Protein AF-A0A810Q8U2-F1 (afdb_monomer)

pLDDT: mean 80.43, std 12.04, range [44.97, 94.19]

InterPro domains:
  IPR007387 TRAP transporter, small membrane protein DctQ [PTHR35011] (4-156)
  IPR055348 Tripartite ATP-independent periplasmic transporters, DctQ component [PF04290] (24-153)

Secondary structure (DSSP, 8-state):
-HHHHHHHHHHHHHHHHHHHHHHHHHHHHHHHHIIIIIS---HHHHHHHHHHHHHHHHHHHHHHHTTT-S---HHH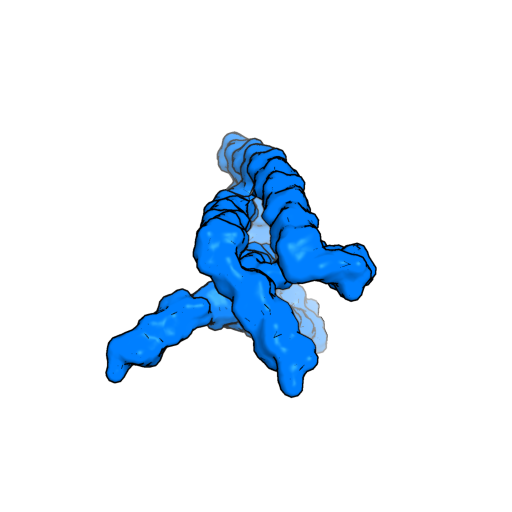HTTS-HHHHHHHHHHHHHHHHHHHHHHHHHHHHHHHHHHHTT-B-TTT--BTHHHHHHHHHHHHHHHHHHHHHHHHHHHHHHH-HHHHHHHHH--

Solvent-accessible surface area (backbone atoms only — not comparable to full-atom values): 9141 Å² total; per-residue (Å²): 111,70,68,60,53,54,54,45,67,76,41,41,45,52,52,51,19,51,49,31,48,50,51,28,52,52,39,52,50,51,37,52,50,35,36,75,74,70,69,45,74,56,69,57,43,56,58,52,29,51,46,28,46,54,52,18,53,44,35,36,48,46,46,42,54,75,72,65,65,60,86,67,65,58,80,69,35,75,84,41,58,70,69,54,34,51,51,53,49,46,52,52,46,52,52,52,40,53,55,37,53,54,52,24,53,53,37,47,52,52,29,51,49,32,56,76,69,65,41,51,39,93,78,77,58,43,65,49,31,64,68,46,48,50,52,28,52,36,35,52,53,42,41,53,50,46,52,52,49,43,54,52,54,52,49,41,65,73,69,47,55,62,58,56,57,51,56,64,76,76,105

Nearest PDB structures (foldseek):
  7qha-assembly1_A  TM=8.873E-01  e=3.840E-05  Photobacterium profundum SS9
  8thi-assembly1_A  TM=7.694E-01  e=7.760E-03  Haemophilus influenzae Rd KW20
  8yrj-assembly1_B  TM=4.077E-01  e=5.838E+00  Mus musculus
  6nf4-assembly1_B  TM=4.314E-01  e=6.795E+00  Danio rerio

Foldseek 3Di:
DVVVVVVCVLCVLVVLLVVLQVLLVVLVVVQVCCCPPVVDGDPVSVVSSVLSNLSSVLSVVLNCLLVVVPPQVVVVCVPDQLVVSLVSSLVVLVVLLVVLVVQLVVLVVVLVVLVVVQDADPPPRHRPSVSSVSSSVSSVSSSVSSVVVSVVSVVCVVVCVSVVVVVVVVD

Structure (mmCIF, N/CA/C/O backbone):
data_AF-A0A810Q8U2-F1
#
_entry.id   AF-A0A810Q8U2-F1
#
loop_
_atom_site.group_PDB
_atom_site.id
_atom_site.type_symbol
_atom_site.label_atom_id
_atom_site.label_alt_id
_atom_site.label_comp_id
_atom_site.label_asym_id
_atom_site.label_entity_id
_atom_site.label_seq_id
_atom_site.pdbx_PDB_ins_code
_atom_site.Cartn_x
_atom_site.Cartn_y
_atom_site.Cartn_z
_atom_site.occupancy
_atom_site.B_iso_or_equiv
_atom_site.auth_seq_id
_atom_site.auth_comp_id
_atom_site.auth_asym_id
_atom_site.auth_atom_id
_atom_site.pdbx_PDB_model_num
ATOM 1 N N . MET A 1 1 ? -6.753 -29.520 5.578 1.00 50.62 1 MET A N 1
ATOM 2 C CA . MET A 1 1 ? -6.646 -28.595 4.420 1.00 50.62 1 MET A CA 1
ATOM 3 C C . MET A 1 1 ? -7.327 -27.241 4.649 1.00 50.62 1 MET A C 1
ATOM 5 O O . MET A 1 1 ? -6.687 -26.239 4.369 1.00 50.62 1 MET A O 1
ATOM 9 N N . LYS A 1 2 ? -8.538 -27.168 5.237 1.00 53.41 2 LYS A N 1
ATOM 10 C CA . LYS A 1 2 ? -9.248 -25.891 5.503 1.00 53.41 2 LYS A CA 1
ATOM 11 C C . LYS A 1 2 ? -8.453 -24.863 6.339 1.00 53.41 2 LYS A C 1
ATOM 13 O O . LYS A 1 2 ? -8.452 -23.692 5.992 1.00 53.41 2 LYS A O 1
ATOM 18 N N . LYS A 1 3 ? -7.690 -25.304 7.355 1.00 60.44 3 LYS A N 1
ATOM 19 C CA . LYS A 1 3 ? -6.805 -24.426 8.159 1.00 60.44 3 LYS A CA 1
ATOM 20 C C . LYS A 1 3 ? -5.661 -23.787 7.354 1.00 60.44 3 LYS A C 1
ATOM 22 O O . LYS A 1 3 ? -5.371 -22.617 7.556 1.00 60.44 3 LYS A O 1
ATOM 27 N N . LYS A 1 4 ? -5.035 -24.532 6.428 1.00 59.62 4 LYS A N 1
ATOM 28 C CA . LYS A 1 4 ? -3.970 -23.985 5.562 1.00 59.62 4 LYS A CA 1
ATOM 29 C C . LYS A 1 4 ? -4.528 -22.965 4.575 1.00 59.62 4 LYS A C 1
ATOM 31 O O . LYS A 1 4 ? -3.870 -21.970 4.321 1.00 59.62 4 LYS A O 1
ATOM 36 N N . LEU A 1 5 ? -5.734 -23.206 4.058 1.00 60.91 5 LEU A N 1
ATOM 37 C CA . LEU A 1 5 ? -6.400 -22.288 3.138 1.00 60.91 5 LEU A CA 1
ATOM 38 C C . LEU A 1 5 ? -6.756 -20.967 3.835 1.00 60.91 5 LEU A C 1
ATOM 40 O O . LEU A 1 5 ? -6.447 -19.908 3.309 1.00 60.91 5 LEU A O 1
ATOM 44 N N . PHE A 1 6 ? -7.309 -21.034 5.051 1.00 61.59 6 PHE A N 1
ATOM 45 C CA . PHE A 1 6 ? -7.636 -19.851 5.856 1.00 61.59 6 PHE A CA 1
ATOM 46 C C . PHE A 1 6 ? -6.387 -19.020 6.196 1.00 61.59 6 PHE A C 1
ATOM 48 O O . PHE A 1 6 ? -6.375 -17.810 6.010 1.00 61.59 6 PHE A O 1
ATOM 55 N N . TRP A 1 7 ? -5.290 -19.687 6.567 1.00 61.69 7 TRP A N 1
ATOM 56 C CA . TRP A 1 7 ? -4.003 -19.033 6.824 1.00 61.69 7 TRP A CA 1
ATOM 57 C C . TRP A 1 7 ? -3.382 -18.394 5.570 1.00 61.69 7 TRP A C 1
ATOM 59 O O . TRP A 1 7 ? -2.712 -17.367 5.664 1.00 61.69 7 TRP A O 1
ATOM 69 N N . LEU A 1 8 ? -3.595 -18.991 4.392 1.00 61.19 8 LEU A N 1
ATOM 70 C CA . LEU A 1 8 ? -3.134 -18.447 3.113 1.00 61.19 8 LEU A CA 1
ATOM 71 C C . LEU A 1 8 ? -3.899 -17.180 2.735 1.00 61.19 8 LEU A C 1
ATOM 73 O O . LEU A 1 8 ? -3.271 -16.214 2.321 1.00 61.19 8 LEU A O 1
ATOM 77 N N . PHE A 1 9 ? -5.220 -17.164 2.927 1.00 64.19 9 PHE A N 1
ATOM 78 C CA . PHE A 1 9 ? -6.026 -15.956 2.745 1.00 64.19 9 PHE A CA 1
ATOM 79 C C . PHE A 1 9 ? -5.596 -14.846 3.711 1.00 64.19 9 PHE A C 1
ATOM 81 O O . PHE A 1 9 ? -5.416 -13.711 3.281 1.00 64.19 9 PHE A O 1
ATOM 88 N N . ASP A 1 10 ? -5.312 -15.185 4.971 1.00 69.75 10 ASP A N 1
ATOM 89 C CA . ASP A 1 10 ? -4.845 -14.216 5.965 1.00 69.75 10 ASP A CA 1
ATOM 90 C C . ASP A 1 10 ? -3.442 -13.657 5.685 1.00 69.75 10 ASP A C 1
ATOM 92 O O . ASP A 1 10 ? -3.095 -12.606 6.216 1.00 69.75 10 ASP A O 1
ATOM 96 N N . ASN A 1 11 ? -2.599 -14.327 4.899 1.00 78.31 11 ASN A N 1
ATOM 97 C CA . ASN A 1 11 ? -1.232 -13.865 4.612 1.00 78.31 11 ASN A CA 1
ATOM 98 C C . ASN A 1 11 ? -0.993 -13.579 3.128 1.00 78.31 11 ASN A C 1
ATOM 100 O O . ASN A 1 11 ? 0.148 -13.354 2.719 1.00 78.31 11 ASN A O 1
ATOM 104 N N . LEU A 1 12 ? -2.059 -13.560 2.327 1.00 83.94 12 LEU A N 1
ATOM 105 C CA . LEU A 1 12 ? -1.985 -13.388 0.882 1.00 83.94 12 LEU A CA 1
ATOM 106 C C . LEU A 1 12 ? -1.312 -12.065 0.506 1.00 83.94 12 LEU A C 1
ATOM 108 O O . LEU A 1 12 ? -0.487 -12.034 -0.399 1.00 83.94 12 LEU A O 1
ATOM 112 N N . GLU A 1 13 ? -1.620 -10.997 1.242 1.00 82.12 13 GLU A N 1
ATOM 113 C CA . GLU A 1 13 ? -1.027 -9.667 1.063 1.00 82.12 13 GLU A CA 1
ATOM 114 C C . GLU A 1 13 ? 0.500 -9.716 1.196 1.00 82.12 13 GLU A C 1
ATOM 116 O O . GLU A 1 13 ? 1.228 -9.291 0.302 1.00 82.12 13 GLU A O 1
ATOM 121 N N . TYR A 1 14 ? 1.007 -10.322 2.270 1.00 81.94 14 TYR A N 1
ATOM 122 C CA . TYR A 1 14 ? 2.447 -10.449 2.484 1.00 81.94 14 TYR A CA 1
ATOM 123 C C . TYR A 1 14 ? 3.108 -11.334 1.434 1.00 81.94 14 TYR A C 1
ATOM 125 O O . TYR A 1 14 ? 4.162 -10.976 0.914 1.00 81.94 14 TYR A O 1
ATOM 133 N N . LEU A 1 15 ? 2.481 -12.460 1.085 1.00 87.19 15 LEU A N 1
ATOM 134 C CA . LEU A 1 15 ? 3.018 -13.368 0.077 1.00 87.19 15 LEU A CA 1
ATOM 135 C C . LEU A 1 15 ? 3.116 -12.684 -1.293 1.00 87.19 15 LEU A C 1
ATOM 137 O O . LEU A 1 15 ? 4.135 -12.806 -1.970 1.00 87.19 15 LEU A O 1
ATOM 141 N N . LEU A 1 16 ? 2.085 -11.928 -1.674 1.00 87.75 16 LEU A N 1
ATOM 142 C CA . LEU A 1 16 ? 2.048 -11.188 -2.929 1.00 87.75 16 LEU A CA 1
ATOM 143 C C . LEU A 1 16 ? 3.085 -10.057 -2.940 1.00 87.75 16 LEU A C 1
ATOM 145 O O . LEU A 1 16 ? 3.810 -9.906 -3.921 1.00 87.75 16 LEU A O 1
ATOM 149 N N . SER A 1 17 ? 3.227 -9.324 -1.832 1.00 88.00 17 SER A N 1
ATOM 150 C CA . SER A 1 17 ? 4.271 -8.305 -1.676 1.00 88.00 17 SER A CA 1
ATOM 151 C C . SER A 1 17 ? 5.675 -8.905 -1.794 1.00 88.00 17 SER A C 1
ATOM 153 O O . SER A 1 17 ? 6.507 -8.374 -2.527 1.00 88.00 17 SER A O 1
ATOM 155 N N . MET A 1 18 ? 5.946 -10.023 -1.109 1.00 89.50 18 MET A N 1
ATOM 156 C CA . MET A 1 18 ? 7.235 -10.720 -1.182 1.00 89.50 18 MET A CA 1
ATOM 157 C C . MET A 1 18 ? 7.522 -11.227 -2.596 1.00 89.50 18 MET A C 1
ATOM 159 O O . MET A 1 18 ? 8.647 -11.101 -3.073 1.00 89.50 18 MET A O 1
ATOM 163 N N . PHE A 1 19 ? 6.509 -11.756 -3.284 1.00 92.56 19 PHE A N 1
ATOM 164 C CA . PHE A 1 19 ? 6.639 -12.205 -4.666 1.00 92.56 19 PHE A CA 1
ATOM 165 C C . PHE A 1 19 ? 6.993 -11.051 -5.614 1.00 92.56 19 PHE A C 1
ATOM 167 O O . PHE A 1 19 ? 7.955 -11.163 -6.372 1.00 92.56 19 PHE A O 1
ATOM 174 N N . CYS A 1 20 ? 6.279 -9.920 -5.538 1.00 91.50 20 CYS A N 1
ATOM 175 C CA . CYS A 1 20 ? 6.582 -8.731 -6.341 1.00 91.50 20 CYS A CA 1
ATOM 176 C C . CYS A 1 20 ? 8.002 -8.210 -6.084 1.00 91.50 20 CYS A C 1
ATOM 178 O O . CYS A 1 20 ? 8.726 -7.899 -7.030 1.00 91.50 20 CYS A O 1
ATOM 180 N N . MET A 1 21 ? 8.415 -8.157 -4.816 1.00 92.12 21 MET A N 1
ATOM 181 C CA . MET A 1 21 ? 9.736 -7.673 -4.415 1.00 92.12 21 MET A CA 1
ATOM 182 C C . MET A 1 21 ? 10.857 -8.618 -4.877 1.00 92.12 21 MET A C 1
ATOM 184 O O . MET A 1 21 ? 11.880 -8.167 -5.390 1.00 92.12 21 MET A O 1
ATOM 188 N N . GLY A 1 22 ? 10.646 -9.934 -4.774 1.00 93.69 22 GLY A N 1
ATOM 189 C CA . GLY A 1 22 ? 11.574 -10.941 -5.291 1.00 93.69 22 GLY A CA 1
ATOM 190 C C . GLY A 1 22 ? 11.712 -10.878 -6.813 1.00 93.69 22 GLY A C 1
ATOM 191 O O . GLY A 1 22 ? 12.827 -10.883 -7.331 1.00 93.69 22 GLY A O 1
ATOM 192 N N . LEU A 1 23 ? 10.594 -10.739 -7.532 1.00 94.19 23 LEU A N 1
ATOM 193 C CA . LEU A 1 23 ? 10.593 -10.609 -8.989 1.00 94.19 23 LEU A CA 1
ATOM 194 C C . LEU A 1 23 ? 11.337 -9.344 -9.444 1.00 94.19 23 LEU A C 1
ATOM 196 O O . LEU A 1 23 ? 12.164 -9.416 -10.351 1.00 94.19 23 LEU A O 1
ATOM 200 N N . MET A 1 24 ? 11.097 -8.209 -8.781 1.00 93.50 24 MET A N 1
ATOM 201 C CA . MET A 1 24 ? 11.831 -6.961 -9.010 1.00 93.50 24 MET A CA 1
ATOM 202 C C . MET A 1 24 ? 13.340 -7.160 -8.816 1.00 93.50 24 MET A C 1
ATOM 204 O O . MET A 1 24 ? 14.128 -6.770 -9.674 1.00 93.50 24 MET A O 1
ATOM 208 N N . MET A 1 25 ? 13.752 -7.801 -7.718 1.00 93.69 25 MET A N 1
ATOM 209 C CA . MET A 1 25 ? 15.166 -8.062 -7.442 1.00 93.69 25 MET A CA 1
ATOM 210 C C . MET A 1 25 ? 15.811 -8.917 -8.540 1.00 93.69 25 MET A C 1
ATOM 212 O O . MET A 1 25 ? 16.902 -8.592 -9.010 1.00 93.69 25 MET A O 1
ATOM 216 N N . CYS A 1 26 ? 15.128 -9.970 -8.996 1.00 94.12 26 CYS A N 1
ATOM 217 C CA . CYS A 1 26 ? 15.601 -10.799 -10.103 1.00 94.12 26 CYS A CA 1
ATOM 218 C C . CYS A 1 26 ? 15.738 -10.004 -11.409 1.00 94.12 26 CYS A C 1
ATOM 220 O O . CYS A 1 26 ? 16.747 -10.145 -12.096 1.00 94.12 26 CYS A O 1
ATOM 222 N N . LEU A 1 27 ? 14.764 -9.151 -11.746 1.00 92.56 27 LEU A N 1
ATOM 223 C CA . LEU A 1 27 ? 14.817 -8.317 -12.952 1.00 92.56 27 LEU A CA 1
ATOM 224 C C . LEU A 1 27 ? 15.995 -7.342 -12.924 1.00 92.56 27 LEU A C 1
ATOM 226 O O . LEU A 1 27 ? 16.733 -7.249 -13.904 1.00 92.56 27 LEU A O 1
ATOM 230 N N . LEU A 1 28 ? 16.212 -6.661 -11.796 1.00 91.31 28 LEU A N 1
ATOM 231 C CA . LEU A 1 28 ? 17.345 -5.749 -11.635 1.00 91.31 28 LEU A CA 1
ATOM 232 C C . LEU A 1 28 ? 18.683 -6.493 -11.679 1.00 91.31 28 LEU A C 1
ATOM 234 O O . LEU A 1 28 ? 19.641 -6.007 -12.277 1.00 91.31 28 LEU A O 1
ATOM 238 N N . PHE A 1 29 ? 18.750 -7.699 -11.114 1.00 92.44 29 PHE A N 1
ATOM 239 C CA . PHE A 1 29 ? 19.946 -8.533 -11.192 1.00 92.44 29 PHE A CA 1
ATOM 240 C C . PHE A 1 29 ? 20.267 -8.944 -12.636 1.00 92.44 29 PHE A C 1
ATOM 242 O O . PHE A 1 29 ? 21.410 -8.815 -13.079 1.00 92.44 29 PHE A O 1
ATOM 249 N N . ILE A 1 30 ? 19.253 -9.355 -13.405 1.00 91.19 30 ILE A N 1
ATOM 250 C CA . ILE A 1 30 ? 19.393 -9.647 -14.839 1.00 91.19 30 ILE A CA 1
ATOM 251 C C . ILE A 1 30 ? 19.845 -8.396 -15.599 1.00 91.19 30 ILE A C 1
ATOM 253 O O . ILE A 1 30 ? 20.724 -8.490 -16.452 1.00 91.19 30 ILE A O 1
ATOM 257 N N . GLN A 1 31 ? 19.301 -7.221 -15.277 1.00 90.62 31 GLN A N 1
ATOM 258 C CA . GLN A 1 31 ? 19.694 -5.958 -15.904 1.00 90.62 31 GLN A CA 1
ATOM 259 C C . GLN A 1 31 ? 21.169 -5.621 -15.648 1.00 90.62 31 GLN A C 1
ATOM 261 O O . GLN A 1 31 ? 21.877 -5.213 -16.570 1.00 90.62 31 GLN A O 1
ATOM 266 N N . VAL A 1 32 ? 21.648 -5.827 -14.418 1.00 91.50 32 VAL A N 1
ATOM 267 C CA . VAL A 1 32 ? 23.060 -5.654 -14.051 1.00 91.50 32 VAL A CA 1
ATOM 268 C C . VAL A 1 32 ? 23.935 -6.621 -14.850 1.00 91.50 32 VAL A C 1
ATOM 270 O O . VAL A 1 32 ? 24.866 -6.178 -15.519 1.00 91.50 32 VAL A O 1
ATOM 273 N N . ILE A 1 33 ? 23.607 -7.917 -14.873 1.00 92.44 33 ILE A N 1
ATOM 274 C CA . ILE A 1 33 ? 24.361 -8.911 -15.658 1.00 92.44 33 ILE A CA 1
ATOM 275 C C . ILE A 1 33 ? 24.372 -8.540 -17.143 1.00 92.44 33 ILE A C 1
ATOM 277 O O . ILE A 1 33 ? 25.435 -8.525 -17.759 1.00 92.44 33 ILE A O 1
ATOM 281 N N . SER A 1 34 ? 23.214 -8.198 -17.711 1.00 89.62 34 SER A N 1
ATOM 282 C CA . SER A 1 34 ? 23.074 -7.772 -19.107 1.00 89.62 34 SER A CA 1
ATOM 283 C C . SER A 1 34 ? 24.035 -6.632 -19.437 1.00 89.62 34 SER A C 1
ATOM 285 O O . SER A 1 34 ? 24.764 -6.681 -20.427 1.00 89.62 34 SER A O 1
ATOM 287 N N . ARG A 1 35 ? 24.093 -5.629 -18.558 1.00 89.50 35 ARG A N 1
ATOM 288 C CA . ARG A 1 35 ? 24.918 -4.441 -18.752 1.00 89.50 35 ARG A CA 1
ATOM 289 C C . ARG A 1 35 ? 26.413 -4.746 -18.707 1.00 89.50 35 ARG A C 1
ATOM 291 O O . ARG A 1 35 ? 27.146 -4.227 -19.542 1.00 89.50 35 ARG A O 1
ATOM 298 N N . TYR A 1 36 ? 26.861 -5.555 -17.747 1.00 91.12 36 TYR A N 1
ATOM 299 C CA . TYR A 1 36 ? 28.291 -5.814 -17.542 1.00 91.12 36 TYR A CA 1
ATOM 300 C C . TYR A 1 36 ? 28.843 -6.948 -18.412 1.00 91.12 36 TYR A C 1
ATOM 302 O O . TYR A 1 36 ? 30.006 -6.892 -18.796 1.00 91.12 36 TYR A O 1
ATOM 310 N N . VAL A 1 37 ? 28.033 -7.959 -18.739 1.00 90.81 37 VAL A N 1
ATOM 311 C CA . VAL A 1 37 ? 28.469 -9.124 -19.529 1.00 90.81 37 VAL A CA 1
ATOM 312 C C . VAL A 1 37 ? 28.208 -8.921 -21.017 1.00 90.81 37 VAL A C 1
ATOM 314 O O . VAL A 1 37 ? 29.069 -9.222 -21.837 1.00 90.81 37 VAL A O 1
ATOM 317 N N . PHE A 1 38 ? 27.033 -8.401 -21.379 1.00 87.19 38 PHE A N 1
ATOM 318 C CA . PHE A 1 38 ? 26.613 -8.289 -22.777 1.00 87.19 38 PHE A CA 1
ATOM 319 C C . PHE A 1 38 ? 26.748 -6.869 -23.346 1.00 87.19 38 PHE A C 1
ATOM 321 O O . PHE A 1 38 ? 26.563 -6.667 -24.544 1.00 87.19 38 PHE A O 1
ATOM 328 N N . GLY A 1 39 ? 27.062 -5.878 -22.506 1.00 85.88 39 GLY A N 1
ATOM 329 C CA . GLY A 1 39 ? 27.298 -4.495 -22.928 1.00 85.88 39 GLY A CA 1
ATOM 330 C C . GLY A 1 39 ? 26.041 -3.708 -23.320 1.00 85.88 39 GLY A C 1
ATOM 331 O O . GLY A 1 39 ? 26.162 -2.557 -23.733 1.00 85.88 39 GLY A O 1
ATOM 332 N N . TYR A 1 40 ? 24.839 -4.278 -23.171 1.00 82.56 40 TYR A N 1
ATOM 333 C CA . TYR A 1 40 ? 23.568 -3.591 -23.427 1.00 82.56 40 TYR A CA 1
ATOM 334 C C . TYR A 1 40 ? 22.663 -3.577 -22.188 1.00 82.56 40 TYR A C 1
ATOM 336 O O . TYR A 1 40 ? 22.639 -4.512 -21.384 1.00 82.56 40 TYR A O 1
ATOM 344 N N . SER A 1 41 ? 21.898 -2.493 -22.036 1.00 81.31 41 SER A N 1
ATOM 345 C CA . SER A 1 41 ? 20.926 -2.310 -20.952 1.00 81.31 41 SER A CA 1
ATOM 346 C C . SER A 1 41 ? 19.516 -2.645 -21.432 1.00 81.31 41 SER A C 1
ATOM 348 O O . SER A 1 41 ? 19.069 -2.140 -22.462 1.00 81.31 41 SER A O 1
ATOM 350 N N . LEU A 1 42 ? 18.792 -3.455 -20.661 1.00 83.69 42 LEU A N 1
ATOM 351 C CA . LEU A 1 42 ? 17.380 -3.736 -20.897 1.00 83.69 42 LEU A CA 1
ATOM 352 C C . LEU A 1 42 ? 16.523 -2.625 -20.277 1.00 83.69 42 LEU A C 1
ATOM 354 O O . LEU A 1 42 ? 16.120 -2.708 -19.128 1.00 83.69 42 LEU A O 1
ATOM 358 N N . ALA A 1 43 ? 16.221 -1.569 -21.029 1.00 82.94 43 ALA A N 1
ATOM 359 C CA . ALA A 1 43 ? 15.478 -0.425 -20.485 1.00 82.94 43 ALA A CA 1
ATOM 360 C C . ALA A 1 43 ? 14.073 -0.805 -19.951 1.00 82.94 43 ALA A C 1
ATOM 362 O O . ALA A 1 43 ? 13.579 -0.217 -18.993 1.00 82.94 43 ALA A O 1
ATOM 363 N N . PHE A 1 44 ? 13.442 -1.843 -20.515 1.00 83.81 44 PHE A N 1
ATOM 364 C CA . PHE A 1 44 ? 12.129 -2.312 -20.062 1.00 83.81 44 PHE A CA 1
ATOM 365 C C . PHE A 1 44 ? 12.149 -2.920 -18.647 1.00 83.81 44 PHE A C 1
ATOM 367 O O . PHE A 1 44 ? 11.127 -2.886 -17.961 1.00 83.81 44 PHE A O 1
ATOM 374 N N . THR A 1 45 ? 13.278 -3.485 -18.192 1.00 86.88 45 THR A N 1
ATOM 375 C CA . THR A 1 45 ? 13.349 -4.114 -16.862 1.00 86.88 45 THR A CA 1
ATOM 376 C C . THR A 1 45 ? 13.273 -3.073 -15.758 1.00 86.88 45 THR A C 1
ATOM 378 O O . THR A 1 45 ? 12.707 -3.357 -14.705 1.00 86.88 45 THR A O 1
ATOM 381 N N . GLU A 1 46 ? 13.773 -1.863 -16.007 1.00 85.31 46 GLU A N 1
ATOM 382 C CA . GLU A 1 46 ? 13.690 -0.739 -15.075 1.00 85.31 46 GLU A CA 1
ATOM 383 C C . GLU A 1 46 ? 12.234 -0.299 -14.868 1.00 85.31 46 GLU A C 1
ATOM 385 O O . GLU A 1 46 ? 11.768 -0.217 -13.732 1.00 85.31 46 GLU A O 1
ATOM 390 N N . GLU A 1 47 ? 11.470 -0.124 -15.951 1.00 86.06 47 GLU A N 1
ATOM 391 C CA . GLU A 1 47 ? 10.050 0.247 -15.863 1.00 86.06 47 GLU A CA 1
ATOM 392 C C . GLU A 1 47 ? 9.216 -0.807 -15.128 1.00 86.06 47 GLU A C 1
ATOM 394 O O . GLU A 1 47 ? 8.423 -0.472 -14.245 1.00 86.06 47 GLU A O 1
ATOM 399 N N . ILE A 1 48 ? 9.405 -2.090 -15.458 1.00 89.19 48 ILE A N 1
ATOM 400 C CA . ILE A 1 48 ? 8.679 -3.184 -14.800 1.00 89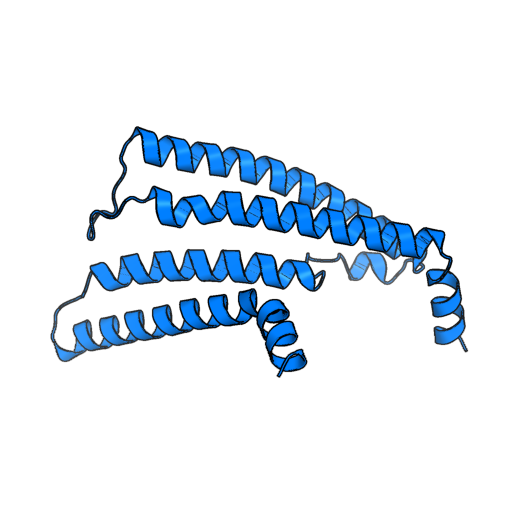.19 48 ILE A CA 1
ATOM 401 C C . ILE A 1 48 ? 9.064 -3.268 -13.320 1.00 89.19 48 ILE A C 1
ATOM 403 O O . ILE A 1 48 ? 8.197 -3.479 -12.473 1.00 89.19 48 ILE A O 1
ATOM 407 N N . SER A 1 49 ? 10.339 -3.055 -12.991 1.00 90.25 49 SER A N 1
ATOM 408 C CA . SER A 1 49 ? 10.815 -3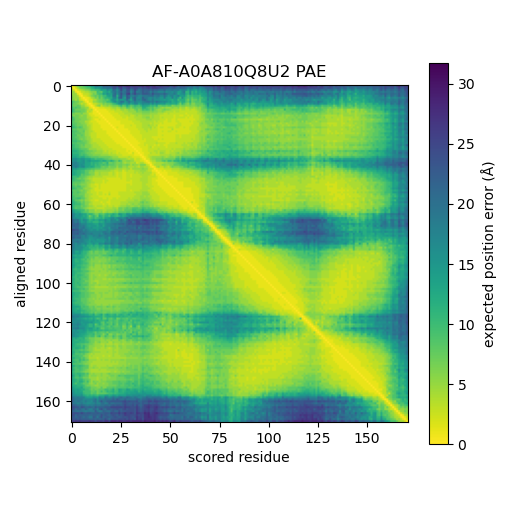.058 -11.606 1.00 90.25 49 SER A CA 1
ATOM 409 C C . SER A 1 49 ? 10.157 -1.956 -10.779 1.00 90.25 49 SER A C 1
ATOM 411 O O . SER A 1 49 ? 9.726 -2.221 -9.660 1.00 90.25 49 SER A O 1
ATOM 413 N N . VAL A 1 50 ? 9.994 -0.751 -11.333 1.00 88.75 50 VAL A N 1
ATOM 414 C CA . VAL A 1 50 ? 9.274 0.346 -10.663 1.00 88.75 50 VAL A CA 1
ATOM 415 C C . VAL A 1 50 ? 7.795 0.004 -10.465 1.00 88.75 50 VAL A C 1
ATOM 417 O O . VAL A 1 50 ? 7.244 0.251 -9.393 1.00 88.75 50 VAL A O 1
ATOM 420 N N . ILE A 1 51 ? 7.144 -0.608 -11.457 1.00 89.19 51 ILE A N 1
ATOM 421 C CA . ILE A 1 51 ? 5.745 -1.046 -11.337 1.00 89.19 51 ILE A CA 1
ATOM 422 C C . ILE A 1 51 ? 5.590 -2.090 -10.223 1.00 89.19 51 ILE A C 1
ATOM 424 O O . ILE A 1 51 ? 4.714 -1.958 -9.368 1.00 89.19 51 ILE A O 1
ATOM 428 N N . LEU A 1 52 ? 6.457 -3.105 -10.197 1.00 90.25 52 LEU A N 1
ATOM 429 C CA . LEU A 1 52 ? 6.463 -4.134 -9.156 1.00 90.25 52 LEU A CA 1
ATOM 430 C C . LEU A 1 52 ? 6.768 -3.552 -7.776 1.00 90.25 52 LEU A C 1
ATOM 432 O O . LEU A 1 52 ? 6.160 -3.974 -6.792 1.00 90.25 52 LEU A O 1
ATOM 436 N N . PHE A 1 53 ? 7.659 -2.561 -7.706 1.00 90.62 53 PHE A N 1
ATOM 437 C CA . PHE A 1 53 ? 7.959 -1.847 -6.474 1.00 90.62 53 PHE A CA 1
ATOM 438 C C . PHE A 1 53 ? 6.715 -1.147 -5.923 1.00 90.62 53 PHE A C 1
ATOM 440 O O . PHE A 1 53 ? 6.339 -1.405 -4.781 1.00 90.62 53 PHE A O 1
ATOM 447 N N . ILE A 1 54 ? 6.024 -0.347 -6.744 1.00 90.12 54 ILE A N 1
ATOM 448 C CA . ILE A 1 54 ? 4.776 0.332 -6.360 1.00 90.12 54 ILE A CA 1
ATOM 449 C C . ILE A 1 54 ? 3.756 -0.687 -5.839 1.00 90.12 54 ILE A C 1
ATOM 451 O O . ILE A 1 54 ? 3.227 -0.518 -4.742 1.00 90.12 54 ILE A O 1
ATOM 455 N N . LEU A 1 55 ? 3.526 -1.778 -6.579 1.00 90.00 55 LEU A N 1
ATOM 456 C CA . LEU A 1 55 ? 2.613 -2.845 -6.156 1.00 90.00 55 LEU A CA 1
ATOM 457 C C . LEU A 1 55 ? 3.010 -3.419 -4.790 1.00 90.00 55 LEU A C 1
ATOM 459 O O . LEU A 1 55 ? 2.170 -3.505 -3.896 1.00 90.00 55 LEU A O 1
ATOM 463 N N . SER A 1 56 ? 4.288 -3.760 -4.607 1.00 90.00 56 SER A N 1
ATOM 464 C CA . SER A 1 56 ? 4.788 -4.330 -3.352 1.00 90.00 56 SER A CA 1
ATOM 465 C C . SER A 1 56 ? 4.609 -3.381 -2.164 1.00 90.00 56 SER A C 1
ATOM 467 O O . SER A 1 56 ? 4.131 -3.805 -1.117 1.00 90.00 56 SER A O 1
ATOM 469 N N . VAL A 1 57 ? 4.889 -2.085 -2.330 1.00 89.56 57 VAL A N 1
ATOM 470 C CA . VAL A 1 57 ? 4.758 -1.084 -1.262 1.00 89.56 57 VAL A CA 1
ATOM 471 C C . VAL A 1 57 ? 3.307 -0.933 -0.819 1.00 89.56 57 VAL A C 1
ATOM 473 O O . VAL A 1 57 ? 3.035 -0.967 0.378 1.00 89.56 57 VAL A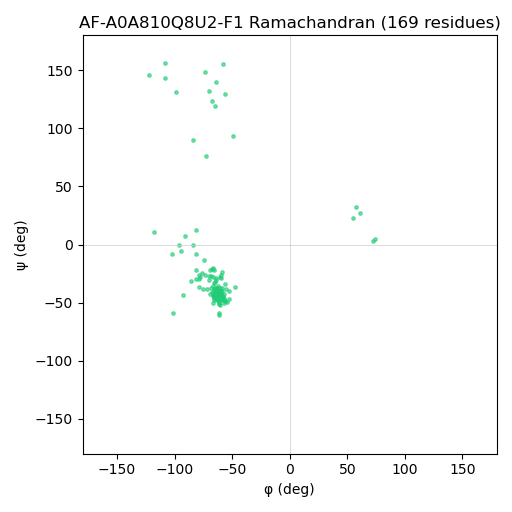 O 1
ATOM 476 N N . TYR A 1 58 ? 2.361 -0.810 -1.753 1.00 88.25 58 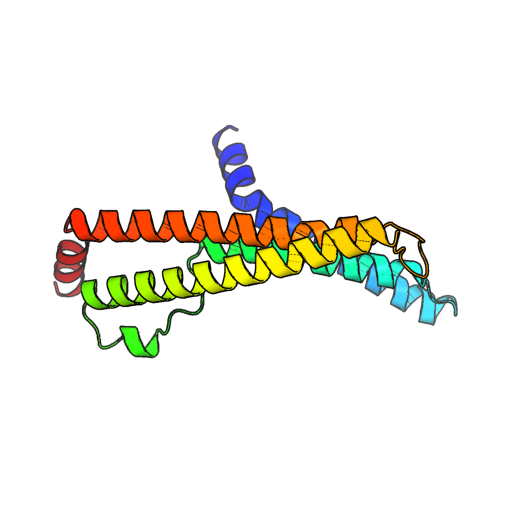TYR A N 1
ATOM 477 C CA . TYR A 1 58 ? 0.952 -0.622 -1.397 1.00 88.25 58 TYR A CA 1
ATOM 478 C C . TYR A 1 58 ? 0.311 -1.890 -0.828 1.00 88.25 58 TYR A C 1
ATOM 480 O O . TYR A 1 58 ? -0.445 -1.810 0.139 1.00 88.25 58 TYR A O 1
ATOM 488 N N . ILE A 1 59 ? 0.650 -3.064 -1.362 1.00 87.88 59 ILE A N 1
ATOM 489 C CA . ILE A 1 59 ? 0.194 -4.343 -0.802 1.00 87.88 59 ILE A CA 1
ATOM 490 C C . ILE A 1 59 ? 0.788 -4.552 0.599 1.00 87.88 59 ILE A C 1
ATOM 492 O O . ILE A 1 59 ? 0.075 -4.928 1.532 1.00 87.88 59 ILE A O 1
ATOM 496 N N . GLY A 1 60 ? 2.078 -4.256 0.769 1.00 85.25 60 GLY A N 1
ATOM 497 C CA . GLY A 1 60 ? 2.761 -4.296 2.057 1.00 85.25 60 GLY A CA 1
ATOM 498 C C . GLY A 1 60 ? 2.161 -3.320 3.068 1.00 85.25 60 GLY A C 1
ATOM 499 O O . GLY A 1 60 ? 1.971 -3.693 4.223 1.00 85.25 60 GLY A O 1
ATOM 500 N N . ALA A 1 61 ? 1.790 -2.111 2.639 1.00 84.56 61 ALA A N 1
ATOM 501 C CA . ALA A 1 61 ? 1.130 -1.115 3.481 1.00 84.56 61 ALA A CA 1
ATOM 502 C C . ALA A 1 61 ? -0.240 -1.600 3.977 1.00 84.56 61 ALA A C 1
ATOM 504 O O . ALA A 1 61 ? -0.509 -1.523 5.174 1.00 84.56 61 ALA A O 1
ATOM 505 N N . ILE A 1 62 ? -1.065 -2.185 3.096 1.00 83.94 62 ILE A N 1
ATOM 506 C CA . ILE A 1 62 ? -2.344 -2.806 3.484 1.00 83.94 62 ILE A CA 1
ATOM 507 C C . ILE A 1 62 ? -2.107 -3.871 4.565 1.00 83.94 62 ILE A C 1
ATOM 509 O O . ILE A 1 62 ? -2.785 -3.870 5.597 1.00 83.94 62 ILE A O 1
ATOM 513 N N . GLY A 1 63 ? -1.128 -4.760 4.354 1.00 80.38 63 GLY A N 1
ATOM 514 C CA . GLY A 1 63 ? -0.745 -5.789 5.324 1.00 80.38 63 GLY A CA 1
ATOM 515 C C . GLY A 1 63 ? -0.254 -5.204 6.655 1.00 80.38 63 GLY A C 1
ATOM 516 O O . GLY A 1 63 ? -0.701 -5.633 7.717 1.00 80.38 63 GLY A O 1
ATOM 517 N N . GLY A 1 64 ? 0.616 -4.192 6.611 1.00 75.88 64 GLY A N 1
ATOM 518 C CA . GLY A 1 64 ? 1.187 -3.508 7.777 1.00 75.88 64 GLY A CA 1
ATOM 519 C C . GLY A 1 64 ? 0.138 -2.828 8.657 1.00 75.88 64 GLY A C 1
ATOM 520 O O . GLY A 1 64 ? 0.180 -2.970 9.881 1.00 75.88 64 GLY A O 1
ATOM 521 N N . THR A 1 65 ? -0.870 -2.196 8.047 1.00 73.69 65 THR A N 1
ATOM 522 C CA . THR A 1 65 ? -2.015 -1.616 8.766 1.00 73.69 65 THR A CA 1
ATOM 523 C C . THR A 1 65 ? -2.733 -2.649 9.639 1.00 73.69 65 THR A C 1
ATOM 525 O O . THR A 1 65 ? -3.155 -2.321 10.744 1.00 73.69 65 THR A O 1
ATOM 528 N N . ARG A 1 66 ? -2.804 -3.925 9.222 1.00 65.94 66 ARG A N 1
ATOM 529 C CA . ARG A 1 66 ? -3.457 -4.991 10.010 1.00 65.94 66 ARG A CA 1
ATOM 530 C C . ARG A 1 66 ? -2.822 -5.206 11.383 1.00 65.94 66 ARG A C 1
ATOM 532 O O . ARG A 1 66 ? -3.482 -5.686 12.296 1.00 65.94 66 ARG A O 1
ATOM 539 N N . ARG A 1 67 ? -1.532 -4.907 11.530 1.00 63.19 67 ARG A N 1
ATOM 540 C CA . ARG A 1 67 ? -0.800 -5.104 12.787 1.00 63.19 67 ARG A CA 1
ATOM 541 C C . ARG A 1 67 ? -0.831 -3.873 13.693 1.00 63.19 67 ARG A C 1
ATOM 543 O O . ARG A 1 67 ? -0.114 -3.856 14.686 1.00 63.19 67 ARG A O 1
ATOM 550 N N . GLY A 1 68 ? -1.610 -2.844 13.345 1.00 61.09 68 GLY A N 1
ATOM 551 C CA . GLY A 1 68 ? -1.637 -1.590 14.099 1.00 61.09 68 GLY A CA 1
ATOM 552 C C . GLY A 1 68 ? -0.276 -0.889 14.121 1.00 61.09 68 GLY A C 1
ATOM 553 O O . GLY A 1 68 ? 0.019 -0.171 15.068 1.00 61.09 68 GLY A O 1
ATOM 554 N N . GLN A 1 69 ? 0.563 -1.118 13.099 1.00 57.12 69 GLN A N 1
ATOM 555 C CA . GLN A 1 69 ? 1.903 -0.530 12.965 1.00 57.12 69 GLN A CA 1
ATOM 556 C C . GLN A 1 69 ? 1.884 0.901 12.410 1.00 57.12 69 GLN A C 1
ATOM 558 O O . GLN A 1 69 ? 2.929 1.434 12.036 1.00 57.12 69 GLN A O 1
ATOM 563 N N . HIS A 1 70 ? 0.716 1.548 12.349 1.00 61.59 70 HIS A N 1
ATOM 564 C CA . HIS A 1 70 ? 0.700 3.004 12.255 1.00 61.59 70 HIS A CA 1
ATOM 565 C C . HIS A 1 70 ? 1.484 3.529 13.450 1.00 61.59 70 HIS A C 1
ATOM 567 O O . HIS A 1 70 ? 1.270 3.032 14.550 1.00 61.59 70 HIS A O 1
ATOM 573 N N . LEU A 1 71 ? 2.442 4.433 13.213 1.00 52.19 71 LEU A N 1
ATOM 574 C CA . LEU A 1 71 ? 3.348 4.966 14.232 1.00 52.19 71 LEU A CA 1
ATOM 575 C C . LEU A 1 71 ? 2.540 5.429 15.448 1.00 52.19 71 LEU A C 1
ATOM 577 O O . LEU A 1 71 ? 2.036 6.551 15.487 1.00 52.19 71 LEU A O 1
ATOM 581 N N . LYS A 1 72 ? 2.397 4.539 16.432 1.00 58.12 72 LYS A N 1
ATOM 582 C CA . LYS A 1 72 ? 1.847 4.876 17.731 1.00 58.12 72 LYS A CA 1
ATOM 583 C C . LYS A 1 72 ? 2.903 5.744 18.374 1.00 58.12 72 LYS A C 1
ATOM 585 O O . LYS A 1 72 ? 4.090 5.416 18.334 1.00 58.12 72 LYS A O 1
ATOM 590 N N . ILE A 1 73 ? 2.491 6.871 18.933 1.00 56.75 73 ILE A N 1
ATOM 591 C CA . ILE A 1 73 ? 3.397 7.700 19.715 1.00 56.75 73 ILE A CA 1
ATOM 592 C C . ILE A 1 73 ? 3.619 6.954 21.037 1.00 56.75 73 ILE A C 1
ATOM 594 O O . ILE A 1 73 ? 3.024 7.301 22.052 1.00 56.75 73 ILE A O 1
ATOM 598 N N . GLU A 1 74 ? 4.438 5.895 21.003 1.00 60.06 74 GLU A N 1
ATOM 599 C CA . GLU A 1 74 ? 4.721 5.022 22.150 1.00 60.06 74 GLU A CA 1
ATOM 600 C C . GLU A 1 74 ? 5.163 5.858 23.352 1.00 60.06 74 GLU A C 1
ATOM 602 O O . GLU A 1 74 ? 4.671 5.665 24.459 1.00 60.06 74 GLU A O 1
ATOM 607 N N . ILE A 1 75 ? 5.978 6.888 23.100 1.00 60.12 75 ILE A N 1
ATOM 608 C CA . ILE A 1 75 ? 6.503 7.815 24.110 1.00 60.12 75 ILE A CA 1
ATOM 609 C C . ILE A 1 75 ? 5.385 8.542 24.873 1.00 60.12 75 ILE A C 1
ATOM 611 O O . ILE A 1 75 ? 5.509 8.764 26.075 1.00 60.12 75 ILE A O 1
ATOM 615 N N . LEU A 1 76 ? 4.293 8.915 24.198 1.00 59.75 76 LEU A N 1
ATOM 616 C CA . LEU A 1 76 ? 3.186 9.633 24.833 1.00 59.75 76 LEU A CA 1
ATOM 617 C C . LEU A 1 76 ? 2.262 8.667 25.583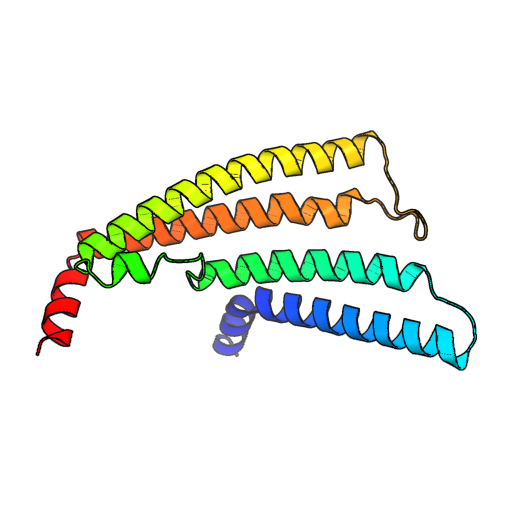 1.00 59.75 76 LEU A C 1
ATOM 619 O O . LEU A 1 76 ? 1.675 9.042 26.590 1.00 59.75 76 LEU A O 1
ATOM 623 N N . THR A 1 77 ? 2.159 7.415 25.130 1.00 61.97 77 THR A N 1
ATOM 624 C CA . THR A 1 77 ? 1.317 6.393 25.764 1.00 61.97 77 THR A CA 1
ATOM 625 C C . THR A 1 77 ? 1.940 5.763 27.009 1.00 61.97 77 THR A C 1
ATOM 627 O O . THR A 1 77 ? 1.189 5.361 27.891 1.00 61.97 77 THR A O 1
ATOM 630 N N . THR A 1 78 ? 3.272 5.733 27.145 1.00 65.00 78 THR A N 1
ATOM 631 C CA . THR A 1 78 ? 3.959 5.111 28.300 1.00 65.00 78 THR A CA 1
ATOM 632 C C . THR A 1 78 ? 3.582 5.737 29.648 1.00 65.00 78 THR A C 1
ATOM 634 O O . THR A 1 78 ? 3.637 5.064 30.671 1.00 65.00 78 THR A O 1
ATOM 637 N N . PHE A 1 79 ? 3.164 7.007 29.667 1.00 66.12 79 PHE A N 1
ATOM 638 C CA . PHE A 1 79 ? 2.762 7.715 30.890 1.00 66.12 79 PHE A CA 1
ATOM 639 C C . PHE A 1 79 ? 1.244 7.720 31.144 1.00 66.12 79 PHE A C 1
ATOM 641 O O . PHE A 1 79 ? 0.792 8.301 32.129 1.00 66.12 79 PHE A O 1
ATOM 648 N N . LEU A 1 80 ? 0.441 7.117 30.260 1.00 70.56 80 LEU A N 1
ATOM 649 C CA . LEU A 1 80 ? -1.022 7.110 30.350 1.00 70.56 80 LEU A CA 1
ATOM 650 C C . LEU A 1 80 ? -1.547 5.724 30.748 1.00 70.56 80 LEU A C 1
ATOM 652 O O . LEU A 1 80 ? -1.066 4.707 30.255 1.00 70.56 80 LEU A O 1
ATOM 656 N N . ASN A 1 81 ? -2.615 5.690 31.555 1.00 76.62 81 ASN A N 1
ATOM 657 C CA . ASN A 1 81 ? -3.381 4.464 31.826 1.00 76.62 81 ASN A CA 1
ATOM 658 C C . ASN A 1 81 ? -3.938 3.856 30.525 1.00 76.62 81 ASN A C 1
ATOM 660 O O . ASN A 1 81 ? -4.230 4.587 29.575 1.00 76.62 81 ASN A O 1
ATOM 664 N N . LYS A 1 82 ? -4.197 2.537 30.506 1.00 72.19 82 LYS A N 1
ATOM 665 C CA . LYS A 1 82 ? -4.693 1.782 29.328 1.00 72.19 82 LYS A CA 1
ATOM 666 C C . LYS A 1 82 ? -5.882 2.445 28.606 1.00 72.19 82 LYS A C 1
ATOM 668 O O . LYS A 1 82 ? -5.948 2.462 27.375 1.00 72.19 82 LYS A O 1
ATOM 673 N N . LYS A 1 83 ? -6.795 3.081 29.355 1.00 74.62 83 LYS A N 1
ATOM 674 C CA . LYS A 1 83 ? -7.915 3.867 28.796 1.00 74.62 83 LYS A CA 1
ATOM 675 C C . LYS A 1 83 ? -7.450 5.108 28.023 1.00 74.62 83 LYS A C 1
ATOM 677 O O . LYS A 1 83 ? -7.931 5.350 26.921 1.00 74.62 83 LYS A O 1
ATOM 682 N N . GLY A 1 84 ? -6.501 5.867 28.572 1.00 76.62 84 GLY A N 1
ATOM 683 C CA . GLY A 1 84 ? -5.916 7.038 27.914 1.00 76.62 84 GLY A CA 1
ATOM 684 C C . GLY A 1 84 ? -5.129 6.663 26.658 1.00 76.62 84 GLY A C 1
ATOM 685 O O . GLY A 1 84 ? -5.273 7.323 25.633 1.00 76.62 84 GLY A O 1
ATOM 686 N N . GLN A 1 85 ? -4.386 5.551 26.701 1.00 76.06 85 GLN A N 1
ATOM 687 C CA . GLN A 1 85 ? -3.679 5.022 25.529 1.00 76.06 85 GLN A CA 1
ATOM 688 C C . GLN A 1 85 ? -4.645 4.682 24.388 1.00 76.06 85 GLN A C 1
ATOM 690 O O . GLN A 1 85 ? -4.415 5.071 23.245 1.00 76.06 85 GLN A O 1
ATOM 695 N N . THR A 1 86 ? -5.765 4.026 24.713 1.00 77.50 86 THR A N 1
ATOM 696 C CA . THR A 1 86 ? -6.789 3.661 23.723 1.00 77.50 86 THR A CA 1
ATOM 697 C C . THR A 1 86 ? -7.447 4.902 23.109 1.00 77.50 86 THR A C 1
ATOM 699 O O . THR A 1 86 ? -7.647 4.964 21.901 1.00 77.50 86 THR A O 1
ATOM 702 N N . VAL A 1 87 ? -7.741 5.937 23.906 1.00 81.06 87 VAL A N 1
ATOM 703 C CA . VAL A 1 87 ? -8.306 7.198 23.387 1.00 81.06 87 VAL A CA 1
ATOM 704 C C . VAL A 1 87 ? -7.322 7.914 22.457 1.00 81.06 87 VAL A C 1
ATOM 706 O O . VAL A 1 87 ? -7.722 8.371 21.385 1.00 81.06 87 VAL A O 1
ATOM 709 N N . CYS A 1 88 ? -6.040 7.985 22.827 1.00 80.81 88 CYS A N 1
ATOM 710 C CA . CYS A 1 88 ? -5.003 8.543 21.959 1.00 80.81 88 CYS A CA 1
ATOM 711 C C . CYS A 1 88 ? -4.881 7.764 20.645 1.00 80.81 88 CYS A C 1
ATOM 713 O O . CYS A 1 88 ? -4.784 8.384 19.589 1.00 80.81 88 CYS A O 1
ATOM 715 N N . GLN A 1 89 ? -4.940 6.431 20.697 1.00 79.88 89 GLN A N 1
ATOM 716 C CA . GLN A 1 89 ? -4.884 5.594 19.503 1.00 79.88 89 GLN A CA 1
ATOM 717 C C . GLN A 1 89 ? -6.085 5.851 18.578 1.00 79.88 89 GLN A C 1
ATOM 719 O O . GLN A 1 89 ? -5.879 6.133 17.401 1.00 79.88 89 GLN A O 1
ATOM 724 N N . ILE A 1 90 ? -7.313 5.890 19.110 1.00 82.69 90 ILE A N 1
ATOM 725 C CA . ILE A 1 90 ? -8.519 6.226 18.331 1.00 82.69 90 ILE A CA 1
ATOM 726 C C . ILE A 1 90 ? -8.391 7.607 17.672 1.00 82.69 90 ILE A C 1
ATOM 728 O O . ILE A 1 90 ? -8.766 7.775 16.511 1.00 82.69 90 ILE A O 1
ATOM 732 N N . LEU A 1 91 ? -7.864 8.605 18.391 1.00 84.62 91 LEU A N 1
ATOM 733 C CA . LEU A 1 91 ? -7.676 9.949 17.842 1.00 84.62 91 LEU A CA 1
ATOM 734 C C . LEU A 1 91 ? -6.646 9.956 16.704 1.00 84.62 91 LEU A C 1
ATOM 736 O O . LEU A 1 91 ? -6.889 10.568 15.664 1.00 84.62 91 LEU A O 1
ATOM 740 N N . SER A 1 92 ? -5.519 9.263 16.879 1.00 83.06 92 SER A N 1
ATOM 741 C CA . SER A 1 92 ? -4.515 9.094 15.827 1.00 83.06 92 SER A CA 1
ATOM 742 C C . SER A 1 92 ? -5.102 8.400 14.600 1.00 83.06 92 SER A C 1
ATOM 744 O O . SER A 1 92 ? -4.938 8.906 13.490 1.00 83.06 92 SER A O 1
ATOM 746 N N . ASP A 1 93 ? -5.843 7.308 14.785 1.00 84.12 93 ASP A N 1
ATOM 747 C CA . ASP A 1 93 ? -6.490 6.580 13.691 1.00 84.12 93 ASP A CA 1
ATOM 748 C C . ASP A 1 93 ? -7.494 7.477 12.948 1.00 84.12 93 ASP A C 1
ATOM 750 O O . ASP A 1 93 ? -7.527 7.497 11.718 1.00 84.12 93 ASP A O 1
ATOM 754 N N . LEU A 1 94 ? -8.257 8.308 13.664 1.00 86.88 94 LEU A N 1
ATOM 755 C CA . LEU A 1 94 ? -9.183 9.264 13.054 1.00 86.88 94 LEU A CA 1
ATOM 756 C C . LEU A 1 94 ? -8.457 10.293 12.170 1.00 86.88 94 LEU A C 1
ATOM 758 O O . LEU A 1 94 ? -8.887 10.557 11.045 1.00 86.88 94 LEU A O 1
ATOM 762 N N . VAL A 1 95 ? -7.334 10.843 12.644 1.00 88.25 95 VAL A N 1
ATOM 763 C CA . VAL A 1 95 ? -6.497 11.762 11.852 1.00 88.25 95 VAL A CA 1
ATOM 764 C C . VAL A 1 95 ? -5.948 11.056 10.612 1.00 88.25 95 VAL A C 1
ATOM 766 O O . VAL A 1 95 ? -6.003 11.611 9.512 1.00 88.25 95 VAL A O 1
ATOM 769 N N . PHE A 1 96 ? -5.475 9.817 10.755 1.00 86.69 96 PHE A N 1
ATOM 770 C CA . PHE A 1 96 ? -4.994 9.026 9.626 1.00 86.69 96 PHE A CA 1
ATOM 771 C C . PHE A 1 96 ? -6.093 8.748 8.594 1.00 86.69 96 PHE A C 1
ATOM 773 O O . PHE A 1 96 ? -5.805 8.824 7.401 1.00 86.69 96 PHE A O 1
ATOM 780 N N . ILE A 1 97 ? -7.340 8.489 9.007 1.00 88.56 97 ILE A N 1
ATOM 781 C CA . ILE A 1 97 ? -8.475 8.335 8.080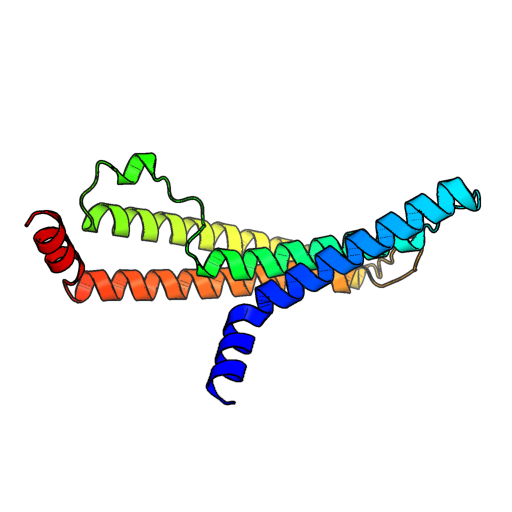 1.00 88.56 97 ILE A CA 1
ATOM 782 C C . ILE A 1 97 ? -8.683 9.617 7.271 1.00 88.56 97 ILE A C 1
ATOM 784 O O . ILE A 1 97 ? -8.830 9.548 6.053 1.00 88.56 97 ILE A O 1
ATOM 788 N N . VAL A 1 98 ? -8.662 10.789 7.912 1.00 90.69 98 VAL A N 1
ATOM 789 C CA . VAL A 1 98 ? -8.848 12.073 7.212 1.00 90.69 98 VAL A CA 1
ATOM 790 C C . VAL A 1 98 ? -7.754 12.290 6.167 1.00 90.69 98 VAL A C 1
ATOM 792 O O . VAL A 1 98 ? -8.052 12.595 5.010 1.00 90.69 98 VAL A O 1
ATOM 795 N N . VAL A 1 99 ? -6.491 12.081 6.550 1.00 90.25 99 VAL A N 1
ATOM 796 C CA . VAL A 1 99 ? -5.345 12.200 5.636 1.00 90.25 99 VAL A CA 1
ATOM 797 C C . VAL A 1 99 ? -5.451 11.193 4.491 1.00 90.25 99 VAL A C 1
ATOM 799 O O . VAL A 1 99 ? -5.220 11.543 3.333 1.00 90.25 99 VAL A O 1
ATOM 802 N N . ASN A 1 100 ? -5.837 9.953 4.790 1.00 90.25 100 ASN A N 1
ATOM 803 C CA . ASN A 1 100 ? -5.985 8.898 3.798 1.00 90.25 100 ASN A CA 1
ATOM 804 C C . ASN A 1 100 ? -7.110 9.216 2.796 1.00 90.25 100 ASN A C 1
ATOM 806 O O . ASN A 1 100 ? -6.884 9.134 1.590 1.00 90.25 100 ASN A O 1
ATOM 810 N N . CYS A 1 101 ? -8.269 9.688 3.262 1.00 90.19 101 CYS A N 1
ATOM 811 C CA . CYS A 1 101 ? -9.364 10.140 2.402 1.00 90.19 101 CYS A CA 1
ATOM 812 C C . CYS A 1 101 ? -8.934 11.285 1.473 1.00 90.19 101 CYS A C 1
ATOM 814 O O . CYS A 1 101 ? -9.214 11.241 0.272 1.00 90.19 101 CYS A O 1
ATOM 816 N N . PHE A 1 102 ? -8.213 12.282 1.998 1.00 92.44 102 PHE A N 1
ATOM 817 C CA . PHE A 1 102 ? -7.676 13.381 1.192 1.00 92.44 102 PHE A CA 1
ATOM 818 C C . PHE A 1 102 ? -6.703 12.875 0.115 1.00 92.44 102 PHE A C 1
ATOM 820 O O . PHE A 1 102 ? -6.824 13.222 -1.063 1.00 92.44 102 PHE A O 1
ATOM 827 N N . LEU A 1 103 ? -5.775 11.994 0.496 1.00 91.25 103 LEU A N 1
ATOM 828 C CA . LEU A 1 103 ? -4.801 11.420 -0.428 1.00 91.25 103 LEU A CA 1
ATOM 829 C C . LEU A 1 103 ? -5.464 10.515 -1.477 1.00 91.25 103 LEU A C 1
ATOM 831 O O . LEU A 1 103 ? -5.049 10.509 -2.637 1.00 91.25 103 LEU A O 1
ATOM 835 N N . SER A 1 104 ? -6.515 9.785 -1.100 1.00 91.94 104 SER A N 1
ATOM 836 C CA . SER A 1 104 ? -7.291 8.937 -2.006 1.00 91.94 104 SER A CA 1
ATOM 837 C C . SER A 1 104 ? -7.994 9.770 -3.076 1.00 91.94 104 SER A C 1
ATOM 839 O O . SER A 1 104 ? -7.964 9.401 -4.249 1.00 91.94 104 SER A O 1
ATOM 841 N N . TYR A 1 105 ? -8.570 10.916 -2.701 1.00 91.62 105 TYR A N 1
ATOM 842 C CA . TYR A 1 105 ? -9.180 11.843 -3.655 1.00 91.62 105 TYR A CA 1
ATOM 843 C C . TYR A 1 105 ? -8.153 12.374 -4.666 1.00 91.62 105 TYR A C 1
ATOM 845 O O . TYR A 1 105 ? -8.357 12.258 -5.876 1.00 91.62 105 TYR A O 1
ATOM 853 N N . GLY A 1 106 ? -7.006 12.870 -4.185 1.00 92.19 106 GLY A N 1
ATOM 854 C CA . GLY A 1 106 ? -5.926 13.337 -5.063 1.00 92.19 106 GLY A CA 1
ATOM 855 C C . GLY A 1 106 ? -5.400 12.232 -5.984 1.00 92.19 106 GLY A C 1
ATOM 856 O O . GLY A 1 106 ? -5.199 12.447 -7.179 1.00 92.19 106 GLY A O 1
ATOM 857 N N . SER A 1 107 ? -5.258 11.013 -5.462 1.00 90.31 107 SER A N 1
ATOM 858 C CA . SER A 1 107 ? -4.815 9.851 -6.240 1.00 90.31 107 SER A CA 1
ATOM 859 C C . SER A 1 107 ? -5.818 9.472 -7.333 1.00 90.31 107 SER A C 1
ATOM 861 O O . SER A 1 107 ? -5.421 9.159 -8.454 1.00 90.31 107 SER A O 1
ATOM 863 N N . PHE A 1 108 ? -7.120 9.550 -7.050 1.00 92.44 108 PHE A N 1
ATOM 864 C CA . PHE A 1 108 ? -8.163 9.309 -8.046 1.00 92.44 108 PHE A CA 1
ATOM 865 C C . PHE A 1 108 ? -8.128 10.354 -9.172 1.00 92.44 108 PHE A C 1
ATOM 867 O O . PHE A 1 108 ? -8.253 10.012 -10.351 1.00 92.44 108 PHE A O 1
ATOM 874 N N . GLN A 1 109 ? -7.871 11.621 -8.835 1.00 91.56 109 GLN A N 1
ATOM 875 C CA . GLN A 1 109 ? -7.694 12.684 -9.825 1.00 91.56 109 GLN A CA 1
ATOM 876 C C . GLN A 1 109 ? -6.464 12.440 -10.715 1.00 91.56 109 GLN A C 1
ATOM 878 O O . GLN A 1 109 ? -6.518 12.622 -11.929 1.00 91.56 109 GLN A O 1
ATOM 883 N N . VAL A 1 110 ? -5.359 11.955 -10.145 1.00 88.94 110 VAL A N 1
ATOM 884 C CA . VAL A 1 110 ? -4.169 11.585 -10.927 1.00 88.94 110 VAL A CA 1
ATOM 885 C C . VAL A 1 110 ? -4.481 10.450 -11.902 1.00 88.94 110 VAL A C 1
ATOM 887 O O . VAL A 1 110 ? -4.149 10.549 -13.082 1.00 88.94 110 VAL A O 1
ATOM 890 N N . VAL A 1 111 ? -5.150 9.389 -11.448 1.00 90.75 111 VAL A N 1
ATOM 891 C CA . VAL A 1 111 ? -5.498 8.237 -12.298 1.00 90.75 111 VAL A CA 1
ATOM 892 C C . VAL A 1 111 ? -6.437 8.645 -13.432 1.00 90.75 111 VAL A C 1
ATOM 894 O O . VAL A 1 111 ? -6.224 8.259 -14.581 1.00 90.75 111 VAL A O 1
ATOM 897 N N . THR A 1 112 ? -7.444 9.466 -13.137 1.00 88.56 112 THR A N 1
ATOM 898 C CA . THR A 1 112 ? -8.377 9.975 -14.153 1.00 88.56 112 THR A CA 1
ATOM 899 C C . THR A 1 112 ? -7.691 10.900 -15.156 1.00 88.56 112 THR A C 1
ATOM 901 O O . THR A 1 112 ? -7.968 10.784 -16.348 1.00 88.56 112 THR A O 1
ATOM 904 N N . ASN A 1 113 ? -6.746 11.743 -14.732 1.00 87.12 113 ASN A N 1
ATOM 905 C CA . ASN A 1 113 ? -5.929 12.544 -15.647 1.00 87.12 113 ASN A CA 1
ATOM 906 C C . ASN A 1 113 ? -5.056 11.656 -16.548 1.00 87.12 113 ASN A C 1
ATOM 908 O O . ASN A 1 113 ? -5.007 11.858 -17.759 1.00 87.12 113 ASN A O 1
ATOM 912 N N . LEU A 1 114 ? -4.404 10.632 -15.986 1.00 87.50 114 LEU A N 1
ATOM 913 C CA . LEU A 1 114 ? -3.592 9.683 -16.759 1.00 87.50 114 LEU A CA 1
ATOM 914 C C . LEU A 1 114 ? -4.418 8.936 -17.816 1.00 87.50 114 LEU A C 1
ATOM 916 O O . LEU A 1 114 ? -3.918 8.700 -18.916 1.00 87.50 114 LEU A O 1
ATOM 920 N N . LEU A 1 115 ? -5.669 8.595 -17.490 1.00 87.00 115 LEU A N 1
ATOM 921 C CA . LEU A 1 115 ? -6.632 8.009 -18.422 1.00 87.00 115 LEU A CA 1
ATOM 922 C C . LEU A 1 115 ? -7.033 8.994 -19.527 1.00 87.00 115 LEU A C 1
ATOM 924 O O . LEU A 1 115 ? -6.950 8.640 -20.699 1.00 87.00 115 LEU A O 1
ATOM 928 N N . HIS A 1 116 ? -7.418 10.224 -19.170 1.00 85.50 116 HIS A N 1
ATOM 929 C CA . HIS A 1 116 ? -7.862 11.240 -20.135 1.00 85.50 116 HIS A CA 1
ATOM 930 C C . HIS A 1 116 ? -6.773 11.620 -21.139 1.00 85.50 116 HIS A C 1
ATOM 932 O O . HIS A 1 116 ? -7.051 11.742 -22.328 1.00 85.50 116 HIS A O 1
ATOM 938 N N . TYR A 1 117 ? -5.530 11.780 -20.681 1.00 83.31 117 TYR A N 1
ATOM 939 C CA . TYR A 1 117 ? -4.404 12.126 -21.551 1.00 83.31 117 TYR A C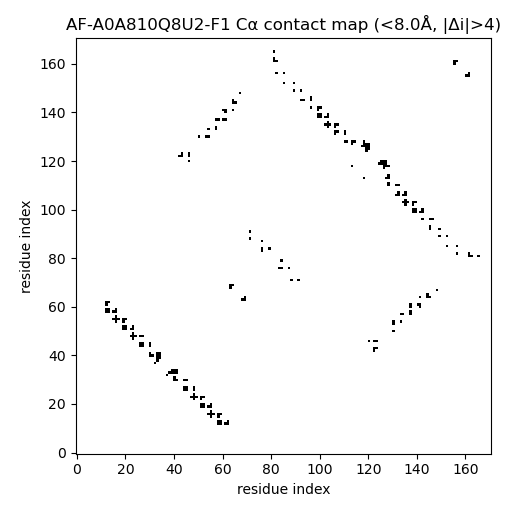A 1
ATOM 940 C C . TYR A 1 117 ? -3.775 10.910 -22.248 1.00 83.31 117 TYR A C 1
ATOM 942 O O . TYR A 1 117 ? -2.812 11.074 -22.993 1.00 83.31 117 TYR A O 1
ATOM 950 N N . GLY A 1 118 ? -4.278 9.691 -22.007 1.00 80.75 118 GLY A N 1
ATOM 951 C CA . GLY A 1 118 ? -3.763 8.469 -22.633 1.00 80.75 118 GLY A CA 1
ATOM 952 C C . GLY A 1 118 ? -2.271 8.236 -22.374 1.00 80.75 118 GLY A C 1
ATOM 953 O O . GLY A 1 118 ? -1.564 7.721 -23.237 1.00 80.75 118 GLY A O 1
ATOM 954 N N . MET A 1 119 ? -1.769 8.650 -21.207 1.00 76.88 119 MET A N 1
ATOM 955 C CA . MET A 1 119 ? -0.336 8.678 -20.912 1.00 76.88 119 MET A CA 1
ATOM 956 C C . MET A 1 119 ? 0.245 7.259 -20.837 1.00 76.88 119 MET A C 1
ATOM 958 O O . MET A 1 119 ? -0.183 6.427 -20.029 1.00 76.88 119 MET A O 1
ATOM 962 N N . GLN A 1 120 ? 1.266 7.000 -21.653 1.00 81.94 120 GLN A N 1
ATOM 963 C CA . GLN A 1 120 ? 1.942 5.705 -21.751 1.00 81.94 120 GLN A CA 1
ATOM 964 C C . GLN A 1 120 ? 3.348 5.737 -21.137 1.00 81.94 120 GLN A C 1
ATOM 966 O O . GLN A 1 120 ? 3.956 6.804 -20.992 1.00 81.94 120 GLN A O 1
ATOM 971 N N . THR A 1 121 ? 3.866 4.573 -20.730 1.00 78.06 121 THR A N 1
ATOM 972 C CA . THR A 1 121 ? 5.268 4.422 -20.314 1.00 78.06 121 THR A CA 1
ATOM 973 C C . THR A 1 121 ? 6.205 4.708 -21.492 1.00 78.06 121 THR A C 1
ATOM 975 O O . THR A 1 121 ? 5.891 4.341 -22.626 1.00 78.06 121 THR A O 1
ATOM 978 N N . PRO A 1 122 ? 7.329 5.408 -21.263 1.00 76.19 122 PRO A N 1
ATOM 979 C CA . PRO A 1 122 ? 8.194 5.870 -22.345 1.00 76.19 122 PRO A CA 1
ATOM 980 C C . PRO A 1 122 ? 8.829 4.729 -23.152 1.00 76.19 122 PRO A C 1
ATOM 982 O O . PRO A 1 122 ? 9.053 4.904 -24.348 1.00 76.19 122 PRO A O 1
ATOM 985 N N . ILE A 1 123 ? 9.085 3.569 -22.538 1.00 82.62 123 ILE A N 1
ATOM 986 C CA . ILE A 1 123 ? 9.756 2.441 -23.198 1.00 82.62 123 ILE A CA 1
ATOM 987 C C . ILE A 1 123 ? 8.740 1.380 -23.622 1.00 82.62 123 ILE A C 1
ATOM 989 O O . ILE A 1 123 ? 8.625 1.074 -24.807 1.00 82.62 123 ILE A O 1
ATOM 993 N N . THR A 1 124 ? 7.978 0.825 -22.676 1.00 77.62 124 THR A N 1
ATOM 994 C CA . THR A 1 124 ? 7.039 -0.280 -22.959 1.00 77.62 124 THR A CA 1
ATOM 995 C C . THR A 1 124 ? 5.700 0.161 -23.549 1.00 77.62 124 THR A C 1
ATOM 997 O O . THR A 1 124 ? 4.918 -0.689 -23.972 1.00 77.62 124 THR A O 1
ATOM 1000 N N . LYS A 1 125 ? 5.425 1.473 -23.604 1.00 81.56 125 LYS A N 1
ATOM 1001 C CA . LYS A 1 125 ? 4.154 2.053 -24.074 1.00 81.56 125 LYS A CA 1
ATOM 1002 C C . LYS A 1 125 ? 2.916 1.511 -23.350 1.00 81.56 125 LYS A C 1
ATOM 1004 O O . LYS A 1 125 ? 1.799 1.573 -23.860 1.00 81.56 125 LYS A O 1
ATOM 1009 N N . LEU A 1 126 ? 3.104 0.994 -22.140 1.00 81.12 126 LEU A N 1
ATOM 1010 C CA . LEU A 1 126 ? 2.030 0.482 -21.307 1.00 81.12 126 LEU A CA 1
ATOM 1011 C C . LEU A 1 126 ? 1.206 1.638 -20.734 1.00 81.12 126 LEU A C 1
ATOM 1013 O O . LEU A 1 126 ? 1.753 2.707 -20.446 1.00 81.12 126 LEU A O 1
ATOM 1017 N N . PRO A 1 127 ? -0.104 1.442 -20.520 1.00 81.12 127 PRO A N 1
ATOM 1018 C CA . PRO A 1 127 ? -0.937 2.467 -19.914 1.00 81.12 127 PRO A CA 1
ATOM 1019 C C . PRO A 1 127 ? -0.490 2.732 -18.470 1.00 81.12 127 PRO A C 1
ATOM 1021 O O . PRO A 1 127 ? -0.572 1.845 -17.618 1.00 81.12 127 PRO A O 1
ATOM 1024 N N . LYS A 1 128 ? -0.063 3.964 -18.159 1.00 80.88 128 LYS A N 1
ATOM 1025 C CA . LYS A 1 128 ? 0.401 4.319 -16.802 1.00 80.88 128 LYS A CA 1
ATOM 1026 C C . LYS A 1 128 ? -0.707 4.267 -15.753 1.00 80.88 128 LYS A C 1
ATOM 1028 O O . LYS A 1 128 ? -0.419 4.132 -14.570 1.00 80.88 128 LYS A O 1
ATOM 1033 N N . TRP A 1 129 ? -1.969 4.359 -16.161 1.00 80.94 129 TRP A N 1
ATOM 1034 C CA . TRP A 1 129 ? -3.093 4.351 -15.228 1.00 80.94 129 TRP A CA 1
ATOM 1035 C C . TRP A 1 129 ? -3.224 3.030 -14.458 1.00 80.94 129 TRP A C 1
ATOM 1037 O O . TRP A 1 129 ? -3.675 3.060 -13.321 1.00 80.94 129 TRP A O 1
ATOM 1047 N N . ILE A 1 130 ? -2.790 1.895 -15.024 1.00 83.25 130 ILE A N 1
ATOM 1048 C CA . ILE A 1 130 ? -2.908 0.572 -14.389 1.00 83.25 130 ILE A CA 1
ATOM 1049 C C . ILE A 1 130 ? -2.124 0.512 -13.066 1.00 83.25 130 ILE A C 1
ATOM 1051 O O . ILE A 1 130 ? -2.744 0.284 -12.027 1.00 83.25 130 ILE A O 1
ATOM 1055 N N . PRO A 1 131 ? -0.795 0.749 -13.040 1.00 82.75 131 PRO A N 1
ATOM 1056 C CA . PRO A 1 131 ? -0.042 0.721 -11.786 1.00 82.75 131 PRO A CA 1
ATOM 1057 C C . PRO A 1 131 ? -0.462 1.831 -10.815 1.00 82.75 131 PRO A C 1
ATOM 1059 O O . PRO A 1 131 ? -0.452 1.624 -9.605 1.00 82.75 131 PRO A O 1
ATOM 1062 N N . TYR A 1 132 ? -0.883 2.992 -11.325 1.00 85.69 132 TYR A N 1
ATOM 1063 C CA . TYR A 1 132 ? -1.311 4.113 -10.485 1.00 85.69 132 TYR A CA 1
ATOM 1064 C C . TYR A 1 132 ? -2.708 3.915 -9.883 1.00 85.69 132 TYR A C 1
ATOM 1066 O O . TYR A 1 132 ? -2.982 4.463 -8.820 1.00 85.69 132 TYR A O 1
ATOM 1074 N N . ALA A 1 133 ? -3.578 3.106 -10.494 1.00 87.62 133 ALA A N 1
ATOM 1075 C CA . ALA A 1 133 ? -4.903 2.780 -9.959 1.00 87.62 133 ALA A CA 1
ATOM 1076 C C . ALA A 1 133 ? -4.843 1.960 -8.661 1.00 87.62 133 ALA A C 1
ATOM 1078 O O . ALA A 1 133 ? -5.789 1.975 -7.873 1.00 87.62 133 ALA A O 1
ATOM 1079 N N . VAL A 1 134 ? -3.717 1.294 -8.394 1.00 88.56 134 VAL A N 1
ATOM 1080 C CA . VAL A 1 134 ? -3.506 0.565 -7.137 1.00 88.56 134 VAL A CA 1
ATOM 1081 C C . VAL A 1 134 ? -3.386 1.514 -5.946 1.00 88.56 134 VAL A C 1
ATOM 1083 O O . VAL A 1 134 ? -3.775 1.147 -4.842 1.00 88.56 134 VAL A O 1
ATOM 1086 N N . ILE A 1 135 ? -2.938 2.752 -6.167 1.00 89.69 135 ILE A N 1
ATOM 1087 C CA . ILE A 1 135 ? -2.783 3.770 -5.123 1.00 89.69 135 ILE A CA 1
ATOM 1088 C C . ILE A 1 135 ? -4.127 4.114 -4.454 1.00 89.69 135 ILE A C 1
ATOM 1090 O O . ILE A 1 135 ? -4.250 3.885 -3.249 1.00 89.69 135 ILE A O 1
ATOM 1094 N N . PRO A 1 136 ? -5.157 4.620 -5.174 1.00 90.44 136 PRO A N 1
ATOM 1095 C CA . PRO A 1 136 ? -6.444 4.918 -4.551 1.00 90.44 136 PRO A CA 1
ATOM 1096 C C . PRO A 1 136 ? -7.105 3.654 -3.987 1.00 90.44 136 PRO A C 1
ATOM 1098 O O . PRO A 1 136 ? -7.697 3.711 -2.914 1.00 90.44 136 PRO A O 1
ATOM 1101 N N . LEU A 1 137 ? -6.956 2.498 -4.647 1.00 90.12 137 LEU A N 1
ATOM 1102 C CA . LEU A 1 137 ? -7.498 1.233 -4.145 1.00 90.12 137 LEU A CA 1
ATOM 1103 C C . LEU A 1 137 ? -6.902 0.855 -2.780 1.00 90.12 137 LEU A C 1
ATOM 1105 O O . LEU A 1 137 ? -7.634 0.506 -1.855 1.00 90.12 137 LEU A O 1
ATOM 1109 N N . ALA A 1 138 ? -5.580 0.942 -2.640 1.00 88.81 138 ALA A N 1
ATOM 1110 C CA . ALA A 1 138 ? -4.895 0.620 -1.397 1.00 88.81 138 ALA A CA 1
ATOM 1111 C C . ALA A 1 138 ? -5.250 1.601 -0.278 1.00 88.81 138 ALA A C 1
ATOM 1113 O O . ALA A 1 138 ? -5.495 1.176 0.849 1.00 88.81 138 ALA A O 1
ATOM 1114 N N . LEU A 1 139 ? -5.344 2.895 -0.588 1.00 89.56 139 LEU A N 1
ATOM 1115 C CA . LEU A 1 139 ? -5.751 3.920 0.372 1.00 89.56 139 LEU A CA 1
ATOM 1116 C C . LEU A 1 139 ? -7.164 3.660 0.916 1.00 89.56 139 LEU A C 1
ATOM 1118 O O . LEU A 1 139 ? -7.348 3.605 2.134 1.00 89.56 139 LEU A O 1
ATOM 1122 N N . VAL A 1 140 ? -8.129 3.365 0.040 1.00 89.19 140 VAL A N 1
ATOM 1123 C CA . VAL A 1 140 ? -9.494 2.984 0.444 1.00 89.19 140 VAL A CA 1
ATOM 1124 C C . VAL A 1 140 ? -9.486 1.748 1.351 1.00 89.19 140 VAL A C 1
ATOM 1126 O O . VAL A 1 140 ? -10.140 1.747 2.395 1.00 89.19 140 VAL A O 1
ATOM 1129 N N . LEU A 1 141 ? -8.717 0.710 1.006 1.00 88.56 141 LEU A N 1
ATOM 1130 C CA . LEU A 1 141 ? -8.612 -0.500 1.829 1.00 88.56 141 LEU A CA 1
ATOM 1131 C C . LEU A 1 141 ? -7.996 -0.227 3.209 1.00 88.56 141 LEU A C 1
ATOM 1133 O O . LEU A 1 141 ? -8.483 -0.756 4.209 1.00 88.56 141 LEU A O 1
ATOM 1137 N N . ILE A 1 142 ? -6.962 0.613 3.283 1.00 87.06 142 ILE A N 1
ATOM 1138 C CA . ILE A 1 142 ? -6.339 1.030 4.548 1.00 87.06 142 ILE A CA 1
ATOM 1139 C C . ILE A 1 142 ? -7.343 1.812 5.405 1.00 87.06 142 ILE A C 1
ATOM 1141 O O . ILE A 1 142 ? -7.455 1.544 6.599 1.00 87.06 142 ILE A O 1
ATOM 1145 N N . SER A 1 143 ? -8.126 2.713 4.803 1.00 88.25 143 SER A N 1
ATOM 1146 C CA . SER A 1 143 ? -9.185 3.451 5.505 1.00 88.25 143 SER A CA 1
ATOM 1147 C C . SER A 1 143 ? -10.234 2.517 6.115 1.00 88.25 143 SER A C 1
ATOM 1149 O O . SER A 1 143 ? -10.596 2.674 7.280 1.00 88.25 143 SER A O 1
ATOM 1151 N N . ILE A 1 144 ? -10.682 1.497 5.373 1.00 87.94 144 ILE A N 1
ATOM 1152 C CA . ILE A 1 144 ? -11.621 0.486 5.891 1.00 87.94 144 ILE A CA 1
ATOM 1153 C C . ILE A 1 144 ? -11.012 -0.267 7.082 1.00 87.94 144 ILE A C 1
ATOM 1155 O O . ILE A 1 144 ? -11.698 -0.487 8.081 1.00 87.94 144 ILE A O 1
ATOM 1159 N N . ARG A 1 145 ? -9.727 -0.641 7.009 1.00 84.62 145 ARG A N 1
ATOM 1160 C CA . ARG A 1 145 ? -9.031 -1.328 8.111 1.00 84.62 145 ARG A CA 1
ATOM 1161 C C . ARG A 1 145 ? -8.903 -0.454 9.357 1.00 84.62 145 ARG A C 1
ATOM 1163 O O . ARG A 1 145 ? -9.127 -0.955 10.453 1.00 84.62 145 ARG A O 1
ATOM 1170 N N . LEU A 1 146 ? -8.613 0.836 9.201 1.00 85.75 146 LEU A N 1
ATOM 1171 C CA . LEU A 1 146 ? -8.573 1.772 10.329 1.00 85.75 146 LEU A CA 1
ATOM 1172 C C . LEU A 1 146 ? -9.931 1.888 11.021 1.00 85.75 146 LEU A C 1
ATOM 1174 O O . LEU A 1 146 ? -10.006 1.849 12.245 1.00 85.75 146 LEU A O 1
ATOM 1178 N N . ILE A 1 147 ? -11.019 1.956 10.251 1.00 87.69 147 ILE A N 1
ATOM 1179 C CA . ILE A 1 147 ? -12.374 1.972 10.818 1.00 87.69 147 ILE A CA 1
ATOM 1180 C C . ILE A 1 147 ? -12.648 0.684 11.609 1.00 87.69 147 ILE A C 1
ATOM 1182 O O . ILE A 1 147 ? -13.214 0.745 12.700 1.00 87.69 147 ILE A O 1
ATOM 1186 N N . GLN A 1 148 ? -12.236 -0.480 11.094 1.00 86.06 148 GLN A N 1
ATOM 1187 C CA . GLN A 1 148 ? -12.369 -1.751 11.814 1.00 86.06 148 GLN A CA 1
ATOM 1188 C 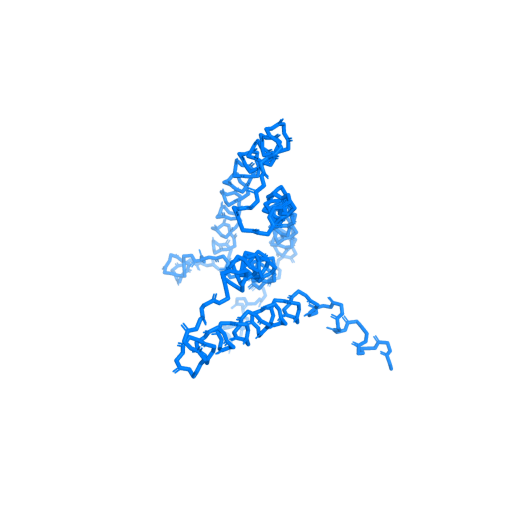C . GLN A 1 148 ? -11.596 -1.744 13.138 1.00 86.06 148 GLN A C 1
ATOM 1190 O O . GLN A 1 148 ? -12.141 -2.188 14.150 1.00 86.06 148 GLN A O 1
ATOM 1195 N N . ASP A 1 149 ? -10.371 -1.213 13.152 1.00 84.00 149 ASP A N 1
ATOM 1196 C CA . ASP A 1 149 ? -9.563 -1.129 14.371 1.00 84.00 149 ASP A CA 1
ATOM 1197 C C . ASP A 1 149 ? -10.209 -0.205 15.415 1.00 84.00 149 ASP A C 1
ATOM 1199 O O . ASP A 1 149 ? -10.375 -0.600 16.570 1.00 84.00 149 ASP A O 1
ATOM 1203 N N . ILE A 1 150 ? -10.714 0.963 14.997 1.00 85.81 150 ILE A N 1
ATOM 1204 C CA . ILE A 1 150 ? -11.464 1.882 15.869 1.00 85.81 150 ILE A CA 1
ATOM 1205 C C . ILE A 1 150 ? -12.686 1.185 16.488 1.00 85.81 150 ILE A C 1
ATOM 1207 O O . ILE A 1 150 ? -12.916 1.287 17.694 1.00 85.81 150 ILE A O 1
ATOM 1211 N N . VAL A 1 151 ? -13.472 0.444 15.697 1.00 87.12 151 VAL A N 1
ATOM 1212 C CA . VAL A 1 151 ? -14.658 -0.274 16.201 1.00 87.12 151 VAL A CA 1
ATOM 1213 C C . VAL A 1 151 ? -14.272 -1.325 17.247 1.00 87.12 151 VAL A C 1
ATOM 1215 O O . VAL A 1 151 ? -14.962 -1.465 18.262 1.00 87.12 151 VAL A O 1
ATOM 1218 N N . ILE A 1 152 ? -13.167 -2.045 17.036 1.00 85.25 152 ILE A N 1
ATOM 1219 C CA . ILE A 1 152 ? -12.655 -3.034 17.992 1.00 85.25 152 ILE A CA 1
ATOM 1220 C C . ILE A 1 152 ? -12.206 -2.348 19.288 1.00 85.25 152 ILE A C 1
ATOM 1222 O O . ILE A 1 152 ? -12.589 -2.792 20.372 1.00 85.25 152 ILE A O 1
ATOM 1226 N N . GLN A 1 153 ? -11.456 -1.249 19.192 1.00 82.19 153 GLN A N 1
ATOM 1227 C CA . GLN A 1 153 ? -10.997 -0.474 20.348 1.00 82.19 153 GLN A CA 1
ATOM 1228 C C . GLN A 1 153 ? -12.174 0.087 21.169 1.00 82.19 153 GLN A C 1
ATOM 1230 O O . GLN A 1 153 ? -12.193 -0.038 22.394 1.00 82.19 153 GLN A O 1
ATOM 1235 N N . ILE A 1 154 ? -13.213 0.617 20.512 1.00 85.44 154 ILE A N 1
ATOM 1236 C CA . ILE A 1 154 ? -14.435 1.097 21.182 1.00 85.44 154 ILE A CA 1
ATOM 1237 C C . ILE A 1 154 ? -15.165 -0.050 21.892 1.00 85.44 154 ILE A C 1
ATOM 1239 O O . ILE A 1 154 ? -15.660 0.121 23.009 1.00 85.44 154 ILE A O 1
ATOM 1243 N N . LYS A 1 155 ? -15.232 -1.236 21.273 1.00 85.56 155 LYS A N 1
ATOM 1244 C CA . LYS A 1 155 ? -15.870 -2.405 21.891 1.00 85.56 155 LYS A CA 1
ATOM 1245 C C . LYS A 1 155 ? -15.132 -2.844 23.159 1.00 85.56 155 LYS A C 1
ATOM 1247 O O . LYS A 1 155 ? -15.804 -3.099 24.154 1.00 85.56 155 LYS A O 1
ATOM 1252 N N . LYS A 1 156 ? -13.793 -2.850 23.138 1.00 81.44 156 LYS A N 1
ATOM 1253 C CA . LYS A 1 156 ? -12.938 -3.142 24.305 1.00 81.44 156 LYS A CA 1
ATOM 1254 C C . LYS A 1 156 ? -13.096 -2.121 25.436 1.00 81.44 156 LYS A C 1
ATOM 1256 O O . LYS A 1 156 ? -13.110 -2.478 26.608 1.00 81.44 156 LYS A O 1
ATOM 1261 N N . LEU A 1 157 ? -13.267 -0.841 25.095 1.00 81.94 157 LEU A N 1
ATOM 1262 C CA . LEU A 1 157 ? -13.568 0.205 26.081 1.00 81.94 157 LEU A CA 1
ATOM 1263 C C . LEU A 1 157 ? -14.924 -0.017 26.758 1.00 81.94 157 LEU A C 1
ATOM 1265 O O . LEU A 1 157 ? -15.053 0.209 27.958 1.00 81.94 157 LEU A O 1
ATOM 1269 N N . LYS A 1 158 ? -15.932 -0.467 26.002 1.00 81.44 158 LYS A N 1
ATOM 1270 C CA . LYS A 1 158 ? -17.290 -0.694 26.514 1.00 81.44 158 LYS A CA 1
ATOM 1271 C C . LYS A 1 158 ? -17.437 -2.005 27.296 1.00 81.44 158 LYS A C 1
ATOM 1273 O O . LYS A 1 158 ? -18.283 -2.066 28.182 1.00 81.44 158 LYS A O 1
ATOM 1278 N N . SER A 1 159 ? -16.659 -3.041 26.972 1.00 78.31 159 SER A N 1
ATOM 1279 C CA . SER A 1 159 ? -16.673 -4.330 27.682 1.00 78.31 159 SER A CA 1
ATOM 1280 C C . SER A 1 159 ? -15.984 -4.280 29.049 1.00 78.31 159 SER A C 1
ATOM 1282 O O . SER A 1 159 ? -16.149 -5.213 29.827 1.00 78.31 159 SER A O 1
ATOM 1284 N N . GLY A 1 160 ? -15.231 -3.217 29.356 1.00 68.88 160 GLY A N 1
ATOM 1285 C CA . GLY A 1 160 ? -14.465 -3.113 30.603 1.00 68.88 160 GLY A CA 1
ATOM 1286 C C . GLY A 1 160 ? -13.232 -4.025 30.654 1.00 68.88 160 GLY A C 1
ATOM 1287 O O . GLY A 1 160 ? -12.513 -4.008 31.646 1.00 68.88 160 GLY A O 1
ATOM 1288 N N . GLU A 1 161 ? -12.932 -4.766 29.579 1.00 66.88 161 GLU A N 1
ATOM 1289 C CA . GLU A 1 161 ? -11.796 -5.706 29.491 1.00 66.88 161 GLU A CA 1
ATOM 1290 C C . GLU A 1 161 ? -10.432 -5.023 29.721 1.00 66.88 161 GLU A C 1
ATOM 1292 O O . GLU A 1 161 ? -9.471 -5.651 30.158 1.00 66.88 161 GLU A O 1
ATOM 1297 N N . LEU A 1 162 ? -10.349 -3.710 29.490 1.00 65.06 162 LEU A N 1
ATOM 1298 C CA . LEU A 1 162 ? -9.141 -2.925 29.756 1.00 65.06 162 LEU A CA 1
ATOM 1299 C C . LEU A 1 162 ? -8.852 -2.757 31.259 1.00 65.06 162 LEU A C 1
ATOM 1301 O O . LEU A 1 162 ? -7.695 -2.579 31.629 1.00 65.06 162 LEU A O 1
ATOM 1305 N N . GLU A 1 163 ? -9.866 -2.805 32.132 1.00 57.47 163 GLU A N 1
ATOM 1306 C CA . GLU A 1 163 ? -9.667 -2.758 33.592 1.00 57.47 163 GLU A CA 1
ATOM 1307 C C . GLU A 1 163 ? -9.218 -4.119 34.137 1.00 57.47 163 GLU A C 1
ATOM 1309 O O . GLU A 1 163 ? -8.334 -4.161 34.990 1.00 57.47 163 GLU A O 1
ATOM 1314 N N . SER A 1 164 ? -9.727 -5.232 33.592 1.00 56.12 164 SER A N 1
ATOM 1315 C CA . SER A 1 164 ? -9.288 -6.578 33.990 1.00 56.12 164 SER A CA 1
ATOM 1316 C C . SER A 1 164 ? -7.826 -6.854 33.633 1.00 56.12 164 SER A C 1
ATOM 1318 O O . SER A 1 164 ? -7.100 -7.394 34.459 1.00 56.12 164 SER A O 1
ATOM 1320 N N . GLU A 1 165 ? -7.356 -6.404 32.463 1.00 58.34 165 GLU A N 1
ATOM 1321 C CA . GLU A 1 165 ? -5.938 -6.526 32.092 1.00 58.34 165 GLU A CA 1
ATOM 1322 C C . GLU A 1 165 ? -5.024 -5.621 32.936 1.00 58.34 165 GLU A C 1
ATOM 1324 O O . GLU A 1 165 ? -3.820 -5.848 32.983 1.00 58.34 165 GLU A O 1
ATOM 1329 N N . THR A 1 166 ? -5.538 -4.546 33.546 1.00 56.22 166 THR A N 1
ATOM 1330 C CA . THR A 1 166 ? -4.724 -3.686 34.430 1.00 56.22 166 THR A CA 1
ATOM 1331 C C . THR A 1 166 ? -4.498 -4.378 35.777 1.00 56.22 166 THR A C 1
ATOM 1333 O O . THR A 1 166 ? -3.396 -4.341 36.307 1.00 56.22 166 THR A O 1
ATOM 1336 N N . HIS A 1 167 ? -5.511 -5.085 36.287 1.00 51.75 167 HIS A N 1
ATOM 1337 C CA . HIS A 1 167 ? -5.406 -5.842 37.535 1.00 51.75 167 HIS A CA 1
ATOM 1338 C C . HIS A 1 167 ? -4.576 -7.133 37.422 1.00 51.75 167 HIS A C 1
ATOM 1340 O O . HIS A 1 167 ? -4.011 -7.551 38.424 1.00 51.75 167 HIS A O 1
ATOM 1346 N N . GLU A 1 168 ? -4.474 -7.755 36.241 1.00 55.50 168 GLU A N 1
ATOM 1347 C CA . GLU A 1 168 ? -3.589 -8.915 36.011 1.00 55.50 168 GLU A CA 1
ATOM 1348 C C . GLU A 1 168 ? -2.108 -8.544 35.827 1.00 55.50 168 GLU A C 1
ATOM 1350 O O . GLU A 1 168 ? -1.247 -9.361 36.126 1.00 55.50 168 GLU A O 1
ATOM 1355 N N . GLU A 1 169 ? -1.785 -7.341 35.338 1.00 53.19 169 GLU A N 1
ATOM 1356 C CA . GLU A 1 169 ? -0.388 -6.881 35.206 1.00 53.19 169 GLU A CA 1
ATOM 1357 C C . GLU A 1 169 ? 0.195 -6.342 36.525 1.00 53.19 169 GLU A C 1
ATOM 1359 O O . GLU A 1 169 ? 1.415 -6.298 36.683 1.00 53.19 169 GLU A O 1
ATOM 1364 N N . GLU A 1 170 ? -0.662 -5.923 37.460 1.00 51.00 170 GLU A N 1
ATOM 1365 C CA . GLU A 1 170 ? -0.276 -5.412 38.784 1.00 51.00 170 GLU A CA 1
ATOM 1366 C C . GLU A 1 170 ? -0.295 -6.484 39.899 1.00 51.00 170 GLU A C 1
ATOM 1368 O O . GLU A 1 170 ? 0.105 -6.178 41.026 1.00 51.00 170 GLU A O 1
ATOM 1373 N N . ALA A 1 171 ? -0.747 -7.713 39.610 1.00 44.97 171 ALA A N 1
ATOM 1374 C CA . ALA A 1 171 ? -0.821 -8.848 40.545 1.00 44.97 171 ALA A CA 1
ATOM 1375 C C . ALA A 1 171 ? 0.324 -9.855 40.344 1.00 44.97 171 ALA A C 1
ATOM 1377 O O . ALA A 1 171 ? 0.814 -10.384 41.371 1.00 44.97 171 ALA A O 1
#

Radius of gyration: 21.56 Å; Cα contacts (8 Å, |Δi|>4): 140; chains: 1; bounding box: 46×42×65 Å

Mean predicted aligned error: 8.98 Å

Sequence (171 aa):
MKKKLFWLFDNLEYLLSMFCMGLMMCLLFIQVISRYVFGYSLAFTEEISVILFILSVYIGAIGGTRRGQHLKIEILTTFLNKKGQTVCQILSDLVFIVVNCFLSYGSFQVVTNLLHYGMQTPITKLPKWIPYAVIPLALVLISIRLIQDIVIQIKKLKSGELESETHEEEA

Organism: NCBI:txid2714358